Protein AF-A0A835Z6C1-F1 (afdb_monomer)

pLDDT: mean 84.89, std 10.13, range [47.47, 93.75]

Organism: NCBI:txid303371

Nearest PDB structures (foldseek):
  1u3e-assembly1_M  TM=8.885E-01  e=2.979E-04  Okubovirus SPO1
  1evw-assembly2_D  TM=7.208E-01  e=2.753E-02  Physarum polycephalum
  1a73-assembly1_A  TM=7.223E-01  e=4.080E-02  Physarum polycephalum
  1cyq-assembly1_A  TM=6.366E-01  e=1.244E-01  Physarum polycephalum
  2o6m-assembly1_B  TM=6.392E-01  e=1.419E-01  Physarum polycephalum

Sequence (74 aa):
MLTLQDASGYWRASMYRDNVKFATMVHQLAAEEFLQLDTDDKKTVDHIDTNRKNNDVSNLRMATKREQVIYQEK

Foldseek 3Di:
DDFDQDPVRFTWDWDADPNDIDIDTLLQVLCCPPVVDDDDPFKDKAFLVNRNHPSDNVRIDIDGPVVNVVSVVD

Secondary structure (DSSP, 8-state):
---EEPTTS-EEEEEEETTEEEEEEHHHHHHHHHH-PPP-SSEEEEETTS-TT---GGGEEEEEHHHHHHHHT-

Solvent-accessible surface area (backbone atoms only — not comparable to full-atom values): 4543 Å² total; per-residue (Å²): 141,65,74,45,69,46,99,88,48,39,46,26,42,72,46,74,55,95,90,42,77,46,78,44,50,48,52,54,54,42,36,39,74,76,65,69,48,82,73,54,102,63,35,40,81,39,46,74,83,68,44,60,73,55,61,51,67,89,34,52,43,83,32,31,73,69,52,50,53,59,63,72,76,107

Radius of gyration: 13.03 Å; Cα contacts (8 Å, |Δi|>4): 103; chains: 1; bounding box: 28×26×38 Å

Mean predicted aligned error: 5.67 Å

Structure (mmCIF, N/CA/C/O backbone):
data_AF-A0A835Z6C1-F1
#
_entry.id   AF-A0A835Z6C1-F1
#
loop_
_atom_site.group_PDB
_atom_site.id
_atom_site.type_symbol
_atom_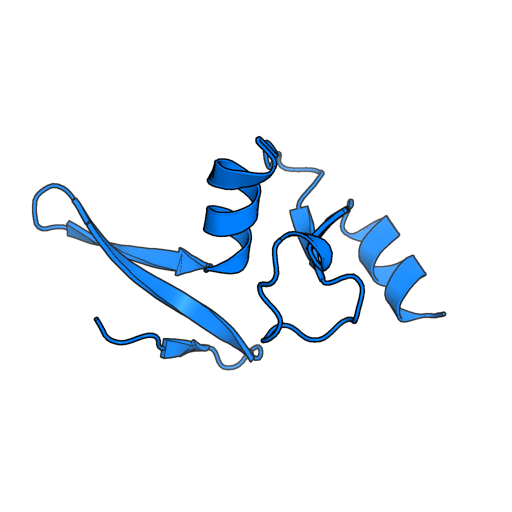site.label_atom_id
_atom_site.label_alt_id
_atom_site.label_comp_id
_atom_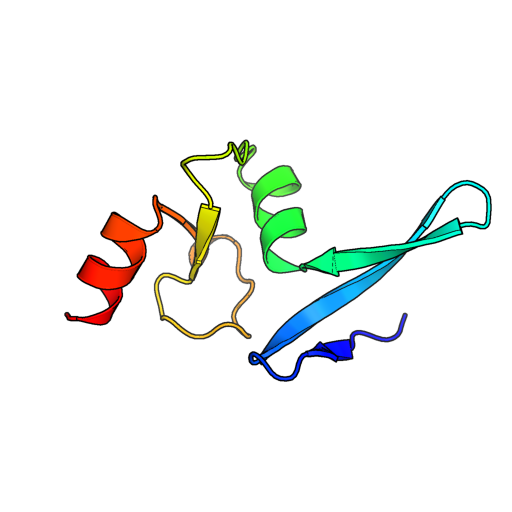site.label_asym_id
_atom_site.label_entity_id
_atom_site.label_seq_id
_atom_site.pdbx_PDB_ins_code
_atom_site.Cartn_x
_atom_site.Cartn_y
_atom_site.Cartn_z
_atom_site.occupancy
_atom_site.B_iso_or_equiv
_atom_site.auth_seq_id
_atom_site.auth_comp_id
_atom_site.auth_asym_id
_atom_site.auth_atom_id
_atom_site.pdbx_PDB_model_num
ATOM 1 N N . MET A 1 1 ? 7.150 -14.663 -12.446 1.00 47.47 1 MET A N 1
ATOM 2 C CA . MET A 1 1 ? 6.184 -14.438 -11.352 1.00 47.47 1 MET A CA 1
ATOM 3 C C . MET A 1 1 ? 6.750 -15.078 -10.092 1.00 47.47 1 MET A C 1
ATOM 5 O O . MET A 1 1 ? 6.815 -16.293 -10.019 1.00 47.47 1 MET A O 1
ATOM 9 N N . LEU A 1 2 ? 7.263 -14.271 -9.165 1.00 48.12 2 LEU A N 1
ATOM 10 C CA . LEU A 1 2 ? 7.649 -14.686 -7.813 1.00 48.12 2 LEU A CA 1
ATOM 11 C C . LEU A 1 2 ? 7.086 -13.598 -6.898 1.00 48.12 2 LEU A C 1
ATOM 13 O O . LEU A 1 2 ? 7.605 -12.482 -6.876 1.00 48.12 2 LEU A O 1
ATOM 17 N N . THR A 1 3 ? 5.959 -13.886 -6.251 1.00 57.12 3 THR A N 1
ATOM 18 C CA . THR A 1 3 ? 5.396 -13.036 -5.202 1.00 57.12 3 THR A CA 1
ATOM 19 C C . THR A 1 3 ? 6.237 -13.238 -3.955 1.00 57.12 3 THR A C 1
ATOM 21 O O . THR A 1 3 ? 6.263 -14.330 -3.390 1.00 57.12 3 THR A O 1
ATOM 24 N N . LEU A 1 4 ? 6.970 -12.204 -3.554 1.00 64.38 4 LEU A N 1
ATOM 25 C CA . LEU A 1 4 ? 7.759 -12.235 -2.330 1.00 64.38 4 LEU A CA 1
ATOM 26 C C . LEU A 1 4 ? 6.908 -11.634 -1.216 1.00 64.38 4 LEU A C 1
ATOM 28 O O . LEU A 1 4 ? 6.349 -10.547 -1.379 1.00 64.38 4 LEU A O 1
ATOM 32 N N . GLN A 1 5 ? 6.791 -12.356 -0.107 1.00 69.50 5 GLN A N 1
ATOM 33 C CA . GLN A 1 5 ? 6.288 -11.780 1.129 1.00 69.50 5 GLN A CA 1
ATOM 34 C C . GLN A 1 5 ? 7.427 -10.979 1.767 1.00 69.50 5 GLN A C 1
ATOM 36 O O . GLN A 1 5 ? 8.540 -11.495 1.892 1.00 69.50 5 GLN A O 1
ATOM 41 N N . ASP A 1 6 ? 7.181 -9.724 2.137 1.00 76.12 6 ASP A N 1
ATOM 42 C CA . ASP A 1 6 ? 8.167 -8.959 2.903 1.00 76.12 6 ASP A CA 1
ATOM 43 C C . ASP A 1 6 ? 8.123 -9.300 4.402 1.00 76.12 6 ASP A C 1
ATOM 45 O O . ASP A 1 6 ? 7.195 -9.948 4.887 1.00 76.12 6 ASP A O 1
ATOM 49 N N . ALA A 1 7 ? 9.137 -8.865 5.157 1.00 79.06 7 ALA A N 1
ATOM 50 C CA . ALA A 1 7 ? 9.208 -9.103 6.601 1.00 79.06 7 ALA A CA 1
ATOM 51 C C . ALA A 1 7 ? 8.021 -8.487 7.376 1.00 79.06 7 ALA A C 1
ATOM 53 O O . ALA A 1 7 ? 7.713 -8.923 8.481 1.00 79.06 7 ALA A O 1
ATOM 54 N N . SER A 1 8 ? 7.332 -7.501 6.789 1.00 78.69 8 SER A N 1
ATOM 55 C CA . SER A 1 8 ? 6.100 -6.907 7.321 1.00 78.69 8 SER A CA 1
ATOM 56 C C . SER A 1 8 ? 4.827 -7.677 6.950 1.00 78.69 8 SER A C 1
ATOM 58 O O . SER A 1 8 ? 3.742 -7.309 7.399 1.00 78.69 8 SER A O 1
ATOM 60 N N . GLY A 1 9 ? 4.930 -8.755 6.176 1.00 83.56 9 GLY A N 1
ATOM 61 C CA . GLY A 1 9 ? 3.824 -9.642 5.840 1.00 83.56 9 GLY A CA 1
ATOM 62 C C . GLY A 1 9 ? 3.044 -9.266 4.580 1.00 83.56 9 GLY A C 1
ATOM 63 O O . GLY A 1 9 ? 2.102 -9.989 4.253 1.00 83.56 9 GLY A O 1
ATOM 64 N N . TYR A 1 10 ? 3.431 -8.209 3.861 1.00 86.38 10 TYR A N 1
ATOM 65 C CA . TYR A 1 10 ? 2.760 -7.784 2.633 1.00 86.38 10 TYR A CA 1
ATOM 66 C C . TYR A 1 10 ? 3.244 -8.568 1.415 1.00 86.38 10 TYR A C 1
ATOM 68 O O . TYR A 1 10 ? 4.437 -8.842 1.250 1.00 86.38 10 TYR A O 1
ATOM 76 N N . TRP A 1 11 ? 2.309 -8.872 0.515 1.00 88.50 11 TRP A N 1
ATOM 77 C CA . TRP A 1 11 ? 2.627 -9.435 -0.793 1.00 88.50 11 TRP A CA 1
ATOM 78 C C . TRP A 1 11 ? 3.153 -8.365 -1.744 1.00 88.50 11 TRP A C 1
ATOM 80 O O . TRP A 1 11 ? 2.521 -7.322 -1.937 1.00 88.50 11 TRP A O 1
ATOM 90 N N . ARG A 1 12 ? 4.287 -8.659 -2.387 1.00 88.81 12 ARG A N 1
ATOM 91 C CA . ARG A 1 12 ? 4.889 -7.803 -3.411 1.00 88.81 12 ARG A CA 1
ATOM 92 C C . ARG A 1 12 ? 4.940 -8.493 -4.766 1.00 88.81 12 ARG A C 1
ATOM 94 O O . ARG A 1 12 ? 5.325 -9.660 -4.867 1.00 88.81 12 ARG A O 1
ATOM 101 N N . ALA A 1 13 ? 4.617 -7.740 -5.810 1.00 88.25 13 ALA A N 1
ATOM 102 C CA . ALA A 1 13 ? 4.834 -8.125 -7.195 1.00 88.25 13 ALA A CA 1
ATOM 103 C C . ALA A 1 13 ? 6.138 -7.498 -7.704 1.00 88.25 13 ALA A C 1
ATOM 105 O O . ALA A 1 13 ? 6.384 -6.307 -7.519 1.00 88.25 13 ALA A O 1
ATOM 106 N N . SER A 1 14 ? 6.984 -8.307 -8.346 1.00 90.00 14 SER A N 1
ATOM 107 C CA . SER A 1 14 ? 8.121 -7.797 -9.118 1.00 90.00 14 SER A CA 1
ATOM 108 C C . SER A 1 14 ? 7.655 -7.473 -10.531 1.00 90.00 14 SER A C 1
ATOM 110 O O . SER A 1 14 ? 7.194 -8.372 -11.235 1.00 90.00 14 SER A O 1
ATOM 112 N N . MET A 1 15 ? 7.812 -6.221 -10.942 1.00 86.88 15 MET A N 1
ATOM 113 C CA . MET A 1 15 ? 7.492 -5.741 -12.283 1.00 86.88 15 MET A CA 1
ATOM 114 C C . MET A 1 15 ? 8.751 -5.209 -12.964 1.00 86.88 15 MET A C 1
ATOM 116 O O . MET A 1 15 ? 9.749 -4.895 -12.311 1.00 86.88 15 MET A O 1
ATOM 120 N N . TYR A 1 16 ? 8.711 -5.161 -14.291 1.00 90.25 16 TYR A N 1
ATOM 121 C CA . TYR A 1 16 ? 9.805 -4.678 -15.121 1.00 90.25 16 TYR A CA 1
ATOM 122 C C . TYR A 1 16 ? 9.266 -3.624 -16.078 1.00 90.25 16 TYR A C 1
ATOM 124 O O . TYR A 1 16 ? 8.245 -3.844 -16.726 1.00 90.25 16 TYR A O 1
ATOM 132 N N . ARG A 1 17 ? 9.962 -2.495 -16.176 1.00 90.50 17 ARG A N 1
ATOM 133 C CA . ARG A 1 17 ? 9.698 -1.442 -17.158 1.00 90.50 17 ARG A CA 1
ATOM 134 C C . ARG A 1 17 ? 11.036 -0.990 -17.709 1.00 90.50 17 ARG A C 1
ATOM 136 O O . ARG A 1 17 ? 11.933 -0.695 -16.929 1.00 90.50 17 ARG A O 1
ATOM 143 N N . ASP A 1 18 ? 11.186 -1.008 -19.028 1.00 93.75 18 ASP A N 1
ATOM 144 C CA . ASP A 1 18 ? 12.424 -0.602 -19.706 1.00 93.75 18 ASP A CA 1
ATOM 145 C C . ASP A 1 18 ? 13.675 -1.322 -19.158 1.00 93.75 18 ASP A C 1
ATOM 147 O O . ASP A 1 18 ? 14.710 -0.717 -18.901 1.00 93.75 18 ASP A O 1
ATOM 151 N N . ASN A 1 19 ? 13.560 -2.638 -18.928 1.00 91.81 19 ASN A N 1
ATOM 152 C CA . ASN A 1 19 ? 14.570 -3.497 -18.284 1.00 91.81 19 ASN A CA 1
ATOM 153 C C . ASN A 1 19 ? 14.939 -3.134 -16.832 1.00 91.81 19 ASN A C 1
ATOM 155 O O . AS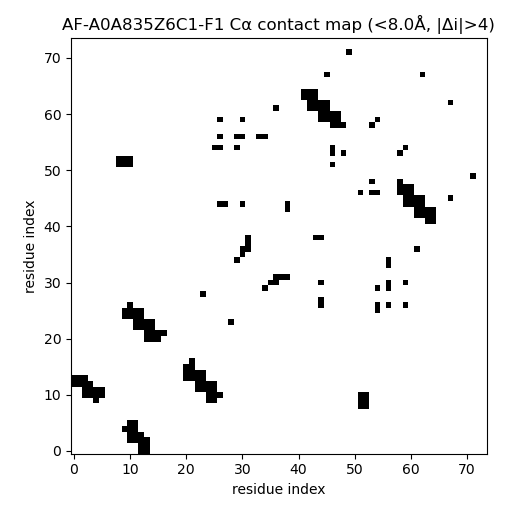N A 1 19 ? 15.792 -3.791 -16.233 1.00 91.81 19 ASN A O 1
ATOM 159 N N . VAL A 1 20 ? 14.267 -2.161 -16.220 1.00 93.31 20 VAL A N 1
ATOM 160 C CA . VAL A 1 20 ? 14.417 -1.822 -14.805 1.00 93.31 20 VAL A CA 1
ATOM 161 C C . VAL A 1 20 ? 13.405 -2.614 -13.986 1.00 93.31 20 VAL A C 1
ATOM 163 O O . VAL A 1 20 ? 12.198 -2.552 -14.225 1.00 93.31 20 VAL A O 1
ATOM 166 N N . LYS A 1 21 ? 13.899 -3.369 -13.000 1.00 89.88 21 LYS A N 1
ATOM 167 C CA . LYS A 1 21 ? 13.064 -4.095 -12.039 1.00 89.88 21 LYS A CA 1
ATOM 168 C C . LYS A 1 21 ? 12.610 -3.158 -10.926 1.00 89.88 21 LYS A C 1
ATOM 170 O O . LYS A 1 21 ? 13.436 -2.497 -10.304 1.00 89.88 21 LYS A O 1
ATOM 175 N N . PHE A 1 22 ? 11.329 -3.202 -10.591 1.00 88.44 22 PHE A N 1
ATOM 176 C CA . PHE A 1 22 ? 10.779 -2.549 -9.409 1.00 88.44 22 PHE A CA 1
ATOM 177 C C . PHE A 1 22 ? 9.798 -3.479 -8.693 1.00 88.44 22 PHE A C 1
ATOM 179 O O . PHE A 1 22 ? 9.244 -4.411 -9.279 1.00 88.44 22 PHE A O 1
ATOM 186 N N . ALA A 1 23 ? 9.637 -3.274 -7.389 1.00 87.75 23 ALA A N 1
ATOM 187 C CA . ALA A 1 23 ? 8.711 -4.039 -6.566 1.00 87.75 23 ALA A CA 1
ATOM 188 C C . ALA A 1 23 ? 7.564 -3.130 -6.138 1.00 87.75 23 ALA A C 1
ATOM 190 O O . ALA A 1 23 ? 7.809 -2.045 -5.620 1.00 87.75 23 ALA A O 1
ATOM 191 N N . THR A 1 24 ? 6.336 -3.596 -6.320 1.00 88.25 24 THR A N 1
ATOM 192 C CA . THR A 1 24 ? 5.125 -2.895 -5.885 1.00 88.25 24 THR A CA 1
ATOM 193 C C . THR A 1 24 ? 4.298 -3.783 -4.962 1.00 88.25 24 THR A C 1
ATOM 195 O O . THR A 1 24 ? 4.438 -5.012 -4.983 1.00 88.25 24 THR A O 1
ATOM 198 N N . MET A 1 25 ? 3.470 -3.179 -4.114 1.00 90.06 25 MET A N 1
ATOM 199 C CA . MET A 1 25 ? 2.610 -3.907 -3.186 1.00 90.06 25 MET A CA 1
ATOM 200 C C . MET A 1 25 ? 1.323 -4.336 -3.896 1.00 90.06 25 MET A C 1
ATOM 202 O O . MET A 1 25 ? 0.674 -3.542 -4.568 1.00 90.06 25 MET A O 1
ATOM 206 N N . VAL A 1 26 ? 0.929 -5.600 -3.728 1.00 91.44 26 VAL A N 1
ATOM 207 C CA . VAL A 1 26 ? -0.214 -6.169 -4.465 1.00 91.44 26 VAL A CA 1
ATOM 208 C C . VAL A 1 26 ? -1.537 -5.491 -4.097 1.00 91.44 26 VAL A C 1
ATOM 210 O O . VAL A 1 26 ? -2.354 -5.244 -4.975 1.00 91.44 26 VAL A O 1
ATOM 213 N N . HIS A 1 27 ? -1.744 -5.152 -2.823 1.00 90.00 27 HIS A N 1
ATOM 214 C CA . HIS A 1 27 ? -2.961 -4.460 -2.388 1.00 90.00 27 HIS A CA 1
ATOM 215 C C . HIS A 1 27 ? -3.063 -3.026 -2.931 1.00 90.00 27 HIS A C 1
ATOM 217 O O . HIS A 1 27 ? -4.167 -2.576 -3.204 1.00 90.00 27 HIS A O 1
ATOM 223 N N . GLN A 1 28 ? -1.937 -2.324 -3.120 1.00 89.56 28 GLN A N 1
ATOM 224 C CA . GLN A 1 28 ? -1.934 -0.987 -3.727 1.00 89.56 28 GLN A CA 1
ATOM 225 C C . GLN A 1 28 ? -2.356 -1.069 -5.190 1.00 89.56 28 GLN A C 1
ATOM 227 O O . GLN A 1 28 ? -3.316 -0.413 -5.569 1.00 89.56 28 GLN A O 1
ATOM 232 N N . LEU A 1 29 ? -1.755 -1.986 -5.959 1.00 89.88 29 LEU A N 1
ATOM 233 C CA . LEU A 1 29 ? -2.179 -2.244 -7.339 1.00 89.88 29 LEU A CA 1
ATOM 234 C C . LEU A 1 29 ? -3.666 -2.603 -7.437 1.00 89.88 29 LEU A C 1
ATOM 236 O O . LEU A 1 29 ? -4.372 -2.097 -8.300 1.00 89.88 29 LEU A O 1
ATOM 240 N N . ALA A 1 30 ? -4.154 -3.485 -6.559 1.00 90.44 30 ALA A N 1
ATOM 241 C CA . ALA A 1 30 ? -5.556 -3.888 -6.577 1.00 90.44 30 ALA A CA 1
ATOM 242 C C . ALA 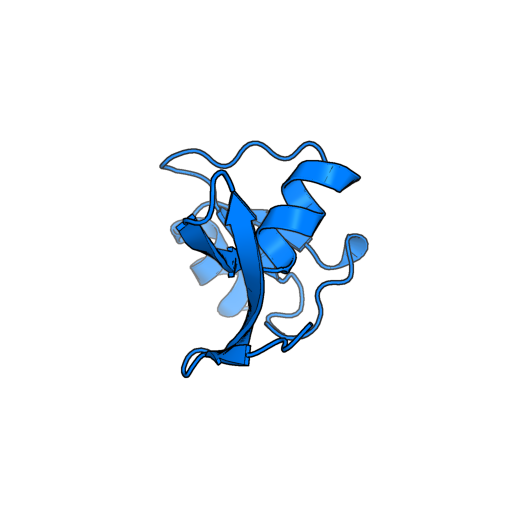A 1 30 ? -6.496 -2.707 -6.267 1.00 90.44 30 ALA A C 1
ATOM 244 O O . ALA A 1 30 ? -7.534 -2.558 -6.904 1.00 90.44 30 ALA A O 1
ATOM 245 N N . ALA A 1 31 ? -6.132 -1.853 -5.313 1.00 89.50 31 ALA A N 1
ATOM 246 C CA . ALA A 1 31 ? -6.905 -0.663 -4.981 1.00 89.50 31 ALA A CA 1
ATOM 247 C C . ALA A 1 31 ? -6.883 0.387 -6.106 1.00 89.50 31 ALA A C 1
ATOM 249 O O . ALA A 1 31 ? -7.932 0.933 -6.444 1.00 89.50 31 ALA A O 1
ATOM 250 N N . GLU A 1 32 ? -5.723 0.645 -6.704 1.00 88.94 32 GLU A N 1
ATOM 251 C CA . GLU A 1 32 ? -5.573 1.590 -7.816 1.00 88.94 32 GLU A CA 1
ATOM 252 C C . GLU A 1 32 ? -6.406 1.147 -9.030 1.00 88.94 32 GLU A C 1
ATOM 254 O O . GLU A 1 32 ? -7.219 1.917 -9.536 1.00 88.94 32 GLU A O 1
ATOM 259 N N . GLU A 1 33 ? -6.281 -0.116 -9.446 1.00 89.62 33 GLU A N 1
ATOM 260 C CA . GLU A 1 33 ? -6.921 -0.617 -10.669 1.00 89.62 33 GLU A CA 1
ATOM 261 C C . GLU A 1 33 ? -8.422 -0.903 -10.497 1.00 89.62 33 GLU A C 1
ATOM 263 O O . GLU A 1 33 ? -9.224 -0.583 -11.376 1.00 89.62 33 GLU A O 1
ATOM 268 N N . PHE A 1 34 ? -8.835 -1.507 -9.375 1.00 89.88 34 PHE A N 1
ATOM 269 C CA . PHE A 1 34 ? -10.222 -1.962 -9.198 1.00 89.88 34 PHE A CA 1
ATOM 270 C C . PHE A 1 34 ? -11.101 -0.990 -8.412 1.00 89.88 34 PHE A C 1
ATOM 272 O O . PHE A 1 34 ? -12.314 -0.973 -8.623 1.00 89.88 34 PHE A O 1
ATOM 279 N N . LEU A 1 35 ? -10.523 -0.189 -7.513 1.00 86.44 35 LEU A N 1
ATOM 280 C CA . LEU A 1 35 ? -11.270 0.792 -6.716 1.00 86.44 35 LEU A CA 1
ATOM 281 C C . LEU A 1 35 ? -11.042 2.231 -7.182 1.00 86.44 35 LEU A C 1
ATOM 283 O O . LEU A 1 35 ? -11.682 3.132 -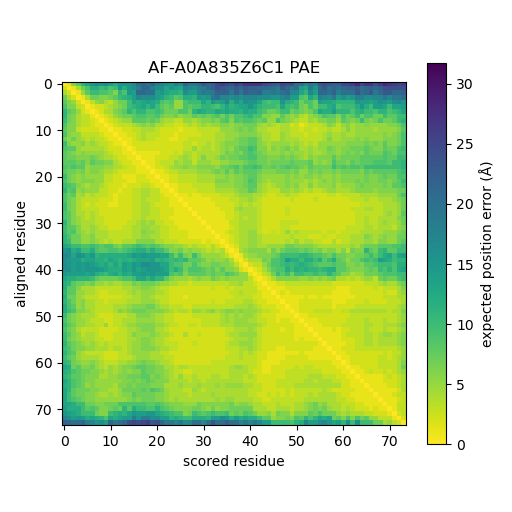6.640 1.00 86.44 35 LEU A O 1
ATOM 287 N N . GLN A 1 36 ? -10.162 2.451 -8.169 1.00 85.69 36 GLN A N 1
ATOM 288 C CA . GLN A 1 36 ? -9.780 3.786 -8.650 1.00 85.69 36 GLN A CA 1
ATOM 289 C C . GLN A 1 36 ? -9.344 4.691 -7.492 1.00 85.69 36 GLN A C 1
ATOM 291 O O . GLN A 1 36 ? -9.638 5.887 -7.443 1.00 85.69 36 GLN A O 1
ATOM 296 N N . LEU A 1 37 ? -8.694 4.076 -6.505 1.00 79.94 37 LEU A N 1
ATOM 297 C CA . LEU A 1 37 ? -8.246 4.747 -5.306 1.00 79.94 37 LEU A CA 1
ATOM 298 C C . LEU A 1 37 ? -6.912 5.427 -5.583 1.00 79.94 37 LEU A C 1
ATOM 300 O O . LEU A 1 37 ? -5.913 4.758 -5.820 1.00 79.94 37 LEU A O 1
ATOM 304 N N . ASP A 1 38 ? -6.907 6.753 -5.500 1.00 74.62 38 ASP A N 1
ATOM 305 C CA . ASP A 1 38 ? -5.682 7.539 -5.575 1.00 74.62 38 ASP A CA 1
ATOM 306 C C . ASP A 1 38 ? -5.035 7.619 -4.187 1.00 74.62 38 ASP A C 1
ATOM 308 O O . ASP A 1 38 ? -5.665 8.047 -3.210 1.00 74.62 38 ASP A O 1
ATOM 312 N N . THR A 1 39 ? -3.793 7.154 -4.082 1.00 71.38 39 THR A N 1
ATOM 313 C CA . THR A 1 39 ? -3.002 7.277 -2.857 1.00 71.38 39 THR A CA 1
ATOM 314 C C . THR A 1 39 ? -2.246 8.598 -2.880 1.00 71.38 39 THR A C 1
ATOM 316 O O . THR A 1 39 ? -1.411 8.817 -3.753 1.00 71.38 39 THR A O 1
ATOM 319 N N . ASP A 1 40 ? -2.491 9.449 -1.886 1.00 75.56 40 ASP A N 1
ATOM 320 C CA . ASP A 1 40 ? -1.728 10.678 -1.663 1.00 75.56 40 ASP A CA 1
ATOM 321 C C . ASP A 1 40 ? -0.868 10.563 -0.389 1.00 75.56 40 ASP A C 1
ATOM 323 O O . ASP A 1 40 ? -0.910 9.566 0.336 1.00 75.56 40 ASP A O 1
ATOM 327 N N . ASP A 1 41 ? -0.095 11.603 -0.066 1.00 71.00 41 ASP A N 1
ATOM 328 C CA . ASP A 1 41 ? 0.756 11.626 1.137 1.00 71.00 41 ASP A CA 1
ATOM 329 C C . ASP A 1 41 ? -0.019 11.434 2.458 1.00 71.00 41 ASP A C 1
ATOM 331 O O . ASP A 1 41 ? 0.573 11.169 3.511 1.00 71.00 41 ASP A O 1
ATOM 335 N N . LYS A 1 42 ? -1.346 11.602 2.438 1.00 73.69 42 LYS A N 1
ATOM 336 C CA . LYS A 1 42 ? -2.209 11.553 3.620 1.00 73.69 42 LYS A CA 1
ATOM 337 C C . LYS A 1 42 ? -2.967 10.237 3.719 1.00 73.69 42 LYS A C 1
ATOM 339 O O . LYS A 1 42 ? -3.217 9.795 4.842 1.00 73.69 42 LYS A O 1
ATOM 344 N N . LYS A 1 43 ? -3.342 9.633 2.594 1.00 83.69 43 LYS A N 1
ATOM 345 C CA . LYS A 1 43 ? -4.247 8.492 2.502 1.00 83.69 43 LYS A CA 1
ATOM 346 C C . LYS A 1 43 ? -3.557 7.287 1.874 1.00 83.69 43 LYS A C 1
ATOM 348 O O . LYS A 1 43 ? -3.047 7.334 0.760 1.00 83.69 43 LYS A O 1
ATOM 353 N N . THR A 1 44 ? -3.592 6.181 2.605 1.00 90.06 44 THR A N 1
ATOM 354 C CA . THR A 1 44 ? -2.982 4.910 2.223 1.00 90.06 44 THR A CA 1
ATOM 355 C C . THR A 1 44 ? -4.025 3.800 2.183 1.00 90.06 44 THR A C 1
ATOM 357 O O . THR A 1 44 ? -5.006 3.821 2.929 1.00 90.06 44 THR A O 1
ATOM 360 N N . VAL A 1 45 ? -3.792 2.801 1.335 1.00 91.38 45 VAL A N 1
ATOM 361 C CA . VAL A 1 45 ? -4.619 1.591 1.287 1.00 91.38 45 VAL A CA 1
ATOM 362 C C . VAL A 1 45 ? -4.418 0.789 2.577 1.00 91.38 45 VAL A C 1
ATOM 364 O O . VAL A 1 45 ? -3.287 0.531 2.983 1.00 91.38 45 VAL A O 1
ATOM 367 N N . ASP A 1 46 ? -5.519 0.426 3.226 1.00 91.81 46 ASP A N 1
ATOM 368 C CA . ASP A 1 46 ? -5.580 -0.319 4.484 1.00 91.81 46 ASP A CA 1
ATOM 369 C C . ASP A 1 46 ? -6.398 -1.602 4.325 1.00 91.81 46 ASP A C 1
ATOM 371 O O . ASP A 1 46 ? -7.376 -1.630 3.574 1.00 91.81 46 ASP A O 1
ATOM 375 N N . HIS A 1 47 ? -6.032 -2.638 5.080 1.00 92.44 47 HIS A N 1
ATOM 376 C CA . HIS A 1 47 ? -6.772 -3.898 5.155 1.00 92.44 47 HIS A CA 1
ATOM 377 C C . HIS A 1 47 ? -7.815 -3.816 6.270 1.00 92.44 47 HIS A C 1
ATOM 379 O O . HIS A 1 47 ? -7.462 -3.664 7.440 1.00 92.44 47 HIS A O 1
ATOM 385 N N . ILE A 1 48 ? -9.096 -3.941 5.918 1.00 92.44 48 ILE A N 1
ATOM 386 C CA . ILE A 1 48 ? -10.221 -3.8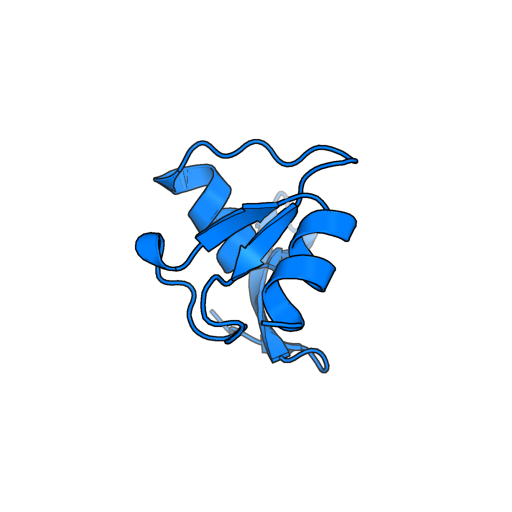34 6.861 1.00 92.44 48 ILE A CA 1
ATOM 387 C C . ILE A 1 48 ? -10.116 -4.902 7.954 1.00 92.44 48 ILE A C 1
ATOM 389 O O . ILE A 1 48 ? -10.292 -4.593 9.130 1.00 92.44 48 ILE A O 1
ATOM 393 N N . ASP A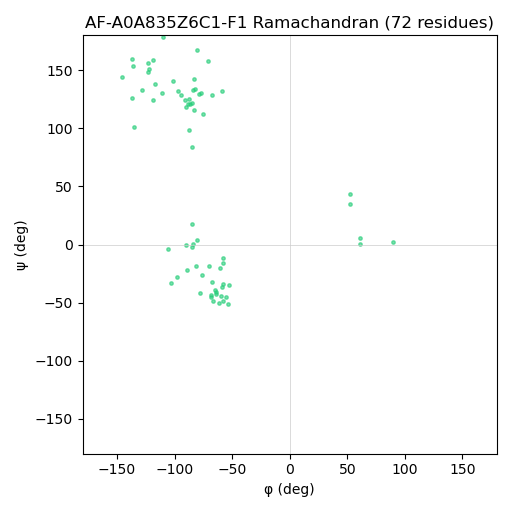 1 49 ? -9.792 -6.137 7.571 1.00 91.94 49 ASP A N 1
ATOM 394 C CA . ASP A 1 49 ? -9.612 -7.272 8.481 1.00 91.94 49 ASP A CA 1
ATOM 395 C C . ASP A 1 49 ? -8.239 -7.314 9.176 1.00 91.94 49 ASP A C 1
ATOM 397 O O . ASP A 1 49 ? -7.943 -8.276 9.883 1.00 91.94 49 ASP A O 1
ATOM 401 N N . THR A 1 50 ? -7.380 -6.307 8.967 1.00 88.19 50 THR A N 1
ATOM 402 C CA . THR A 1 50 ? -5.979 -6.233 9.434 1.00 88.19 50 THR A CA 1
ATOM 403 C C . THR A 1 50 ? -5.048 -7.335 8.902 1.00 88.19 50 THR A C 1
ATOM 405 O O . THR A 1 50 ? -3.843 -7.343 9.183 1.00 88.19 50 THR A O 1
ATOM 408 N N . ASN A 1 51 ? -5.556 -8.243 8.068 1.00 88.81 51 ASN A N 1
ATOM 409 C CA . ASN A 1 51 ? -4.793 -9.318 7.466 1.00 88.81 51 ASN A CA 1
ATOM 410 C C . ASN A 1 51 ? -4.156 -8.843 6.159 1.00 88.81 51 ASN A C 1
ATOM 412 O O . ASN A 1 51 ? -4.737 -8.906 5.078 1.00 88.81 51 ASN A O 1
ATOM 416 N N . ARG A 1 52 ? -2.876 -8.484 6.248 1.00 88.56 52 ARG A N 1
ATOM 417 C CA . ARG A 1 52 ? -2.041 -8.006 5.129 1.00 88.56 52 ARG A CA 1
ATOM 418 C C . ARG A 1 52 ? -1.913 -8.985 3.952 1.00 88.56 52 ARG A C 1
ATOM 420 O O . ARG A 1 52 ? -1.376 -8.618 2.905 1.00 88.56 52 ARG A O 1
ATOM 427 N N . LYS A 1 53 ? -2.353 -10.240 4.119 1.00 87.56 53 LYS A N 1
ATOM 428 C CA . LYS A 1 53 ? -2.386 -11.258 3.059 1.00 87.56 53 LYS A CA 1
ATOM 429 C C . LYS A 1 53 ? -3.694 -11.257 2.270 1.00 87.56 53 LYS A C 1
ATOM 431 O O . LYS A 1 53 ? -3.703 -11.780 1.156 1.00 87.56 53 LYS A O 1
ATOM 436 N N . ASN A 1 54 ? -4.774 -10.724 2.836 1.00 91.06 54 ASN A N 1
ATOM 437 C CA . ASN A 1 54 ? -6.089 -10.710 2.217 1.00 91.06 54 ASN A CA 1
ATOM 438 C C . ASN A 1 54 ? -6.216 -9.502 1.279 1.00 91.06 54 ASN A C 1
ATOM 440 O O . ASN A 1 54 ? -6.713 -8.447 1.656 1.00 91.06 54 ASN A O 1
ATOM 444 N N . ASN A 1 55 ? -5.734 -9.663 0.048 1.00 90.19 55 ASN A N 1
ATOM 445 C CA . ASN A 1 55 ? -5.784 -8.618 -0.979 1.00 90.19 55 ASN A CA 1
ATOM 446 C C . ASN A 1 55 ? -7.117 -8.591 -1.746 1.00 90.19 55 ASN A C 1
ATOM 448 O O . ASN A 1 55 ? -7.150 -8.060 -2.856 1.00 90.19 55 ASN A O 1
ATOM 452 N N . ASP A 1 56 ? -8.182 -9.202 -1.216 1.00 92.94 56 ASP A N 1
ATOM 453 C CA . ASP A 1 56 ? -9.504 -9.074 -1.821 1.00 92.94 56 ASP A CA 1
ATOM 454 C C . ASP A 1 56 ? -9.897 -7.597 -1.856 1.00 92.94 56 ASP A C 1
ATOM 456 O O . ASP A 1 56 ? -9.761 -6.888 -0.862 1.00 92.94 56 ASP A O 1
ATOM 460 N N . VAL A 1 57 ? -10.376 -7.131 -3.005 1.00 91.50 57 VAL A N 1
ATOM 461 C CA . VAL A 1 57 ? -10.712 -5.724 -3.228 1.00 91.50 57 VAL A CA 1
ATOM 462 C C . VAL A 1 57 ? -11.760 -5.237 -2.219 1.00 91.50 57 VAL A C 1
ATOM 464 O O . VAL A 1 57 ? -11.685 -4.103 -1.755 1.00 91.50 57 VAL A O 1
ATOM 467 N N . SER A 1 58 ? -12.691 -6.104 -1.810 1.00 93.31 58 SER A N 1
ATOM 468 C CA . SER A 1 58 ? -13.697 -5.784 -0.790 1.00 93.31 58 SER A CA 1
ATOM 469 C C . SER A 1 58 ? -13.117 -5.648 0.624 1.00 93.31 58 SER A C 1
ATOM 471 O O . SER A 1 58 ? -13.743 -5.030 1.482 1.00 93.31 58 SER A O 1
ATOM 473 N N . ASN A 1 59 ? -11.917 -6.185 0.864 1.00 92.75 59 ASN A N 1
ATOM 474 C CA . ASN A 1 59 ? -11.181 -6.078 2.122 1.00 92.75 59 ASN A CA 1
ATOM 475 C C . ASN A 1 59 ? -10.245 -4.853 2.177 1.00 92.75 59 ASN A C 1
ATOM 477 O O . ASN A 1 59 ? -9.568 -4.637 3.183 1.00 92.75 59 ASN A O 1
ATOM 481 N N . LEU A 1 60 ? -10.185 -4.043 1.118 1.00 92.38 60 LEU A N 1
ATOM 482 C CA . LEU A 1 60 ? -9.344 -2.850 1.062 1.00 92.38 60 LEU A CA 1
ATOM 483 C C . LEU A 1 60 ? -10.177 -1.587 1.295 1.00 92.38 60 LEU A C 1
ATOM 485 O O . LEU A 1 60 ? -11.288 -1.447 0.787 1.00 92.38 60 LEU A O 1
ATOM 489 N N . ARG A 1 61 ? -9.621 -0.626 2.036 1.00 90.19 61 ARG A N 1
ATOM 490 C CA . ARG A 1 61 ? -10.198 0.716 2.200 1.00 90.19 61 ARG A CA 1
ATOM 491 C C . ARG A 1 61 ? -9.129 1.791 2.109 1.00 90.19 61 ARG A C 1
ATOM 493 O O . ARG A 1 61 ? -7.956 1.536 2.362 1.00 90.19 61 ARG A O 1
ATOM 500 N N . MET A 1 62 ? -9.550 3.019 1.831 1.00 91.56 62 MET A N 1
ATOM 501 C CA . MET A 1 62 ? -8.675 4.177 1.956 1.00 91.56 62 MET A CA 1
ATOM 502 C C . MET A 1 62 ? -8.728 4.723 3.381 1.00 91.56 62 MET A C 1
ATOM 504 O O . MET A 1 62 ? -9.809 5.039 3.877 1.00 91.56 62 MET A O 1
ATOM 508 N N . ALA A 1 63 ? -7.572 4.855 4.025 1.00 89.75 63 ALA A N 1
ATOM 509 C CA . ALA A 1 63 ? -7.473 5.406 5.369 1.00 89.75 63 ALA A CA 1
ATOM 510 C C . ALA A 1 63 ? -6.177 6.202 5.543 1.00 89.75 63 ALA A C 1
ATOM 512 O O . ALA A 1 63 ? -5.118 5.855 5.022 1.00 89.75 63 ALA A O 1
ATOM 513 N N . THR A 1 64 ? -6.243 7.278 6.314 1.00 90.12 64 THR A N 1
ATOM 514 C CA . THR A 1 64 ? -5.048 7.957 6.816 1.00 90.12 64 THR A CA 1
ATOM 515 C C . THR A 1 64 ? -4.356 7.099 7.872 1.00 90.12 64 THR A C 1
ATOM 517 O O . THR A 1 64 ? -4.998 6.297 8.551 1.00 90.12 64 THR A O 1
ATOM 520 N N . LYS A 1 65 ? -3.055 7.312 8.108 1.00 87.50 65 LYS A N 1
ATOM 521 C CA . LYS A 1 65 ? -2.315 6.588 9.165 1.00 87.50 65 LYS A CA 1
ATOM 522 C C . LYS A 1 65 ? -2.990 6.676 10.539 1.00 87.50 65 LYS A C 1
ATOM 524 O O . 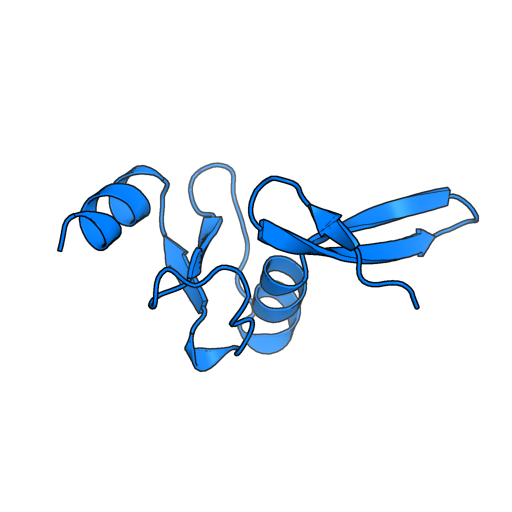LYS A 1 65 ? -2.950 5.727 11.311 1.00 87.50 65 LYS A O 1
ATOM 529 N N . ARG A 1 66 ? -3.624 7.815 10.845 1.00 89.12 66 ARG A N 1
ATOM 530 C CA . ARG A 1 66 ? -4.363 8.008 12.100 1.00 89.12 66 ARG A CA 1
ATOM 531 C C . ARG A 1 66 ? -5.620 7.140 12.152 1.00 89.12 66 ARG A C 1
ATOM 533 O O . ARG A 1 66 ? -5.882 6.527 13.178 1.00 89.12 66 ARG A O 1
ATOM 540 N N . GLU A 1 67 ? -6.385 7.098 11.066 1.00 90.00 67 GLU A N 1
ATOM 541 C CA . GLU A 1 67 ? -7.582 6.260 10.967 1.00 90.00 67 GLU A CA 1
ATOM 542 C C . GLU A 1 67 ? -7.225 4.775 11.041 1.00 90.00 67 GLU A C 1
ATOM 544 O O . GLU A 1 67 ? -7.869 4.050 11.789 1.00 90.00 67 GLU A O 1
ATOM 549 N N . GLN A 1 68 ? -6.155 4.346 10.361 1.00 89.38 68 GLN A N 1
ATOM 550 C CA . GLN A 1 68 ? -5.651 2.971 10.437 1.00 89.38 68 GLN A CA 1
ATOM 551 C C . GLN A 1 68 ? -5.408 2.540 11.887 1.00 89.38 68 GLN A C 1
ATOM 553 O O . GLN A 1 68 ? -5.942 1.520 12.308 1.00 89.38 68 GLN A O 1
ATOM 558 N N . VAL A 1 69 ? -4.671 3.339 12.671 1.00 87.44 69 VAL A N 1
ATOM 559 C CA . VAL A 1 69 ? -4.418 3.047 14.095 1.00 87.44 69 VAL A CA 1
ATOM 560 C C . VAL A 1 69 ? -5.730 2.921 14.871 1.00 87.44 69 VAL A C 1
ATOM 562 O O . VAL A 1 69 ? -5.941 1.919 15.545 1.00 87.44 69 VAL A O 1
ATOM 565 N N . ILE A 1 70 ? -6.651 3.876 14.706 1.00 88.69 70 ILE A N 1
ATOM 566 C CA . ILE A 1 70 ? -7.960 3.857 15.382 1.00 88.69 70 ILE A CA 1
ATOM 567 C C . ILE A 1 70 ? -8.763 2.598 15.030 1.00 88.69 70 ILE A C 1
ATOM 569 O O . ILE A 1 70 ? -9.490 2.070 15.869 1.00 88.69 70 ILE A O 1
ATOM 573 N N . TYR A 1 71 ? -8.675 2.123 13.790 1.00 85.50 71 TYR A N 1
ATOM 574 C CA . TYR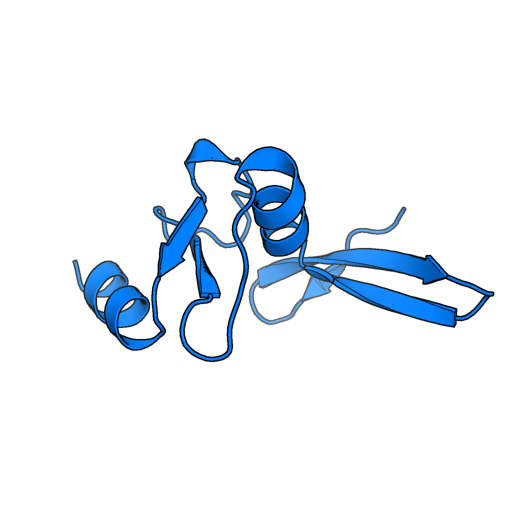 A 1 71 ? -9.400 0.935 13.362 1.00 85.50 71 TYR A CA 1
ATOM 575 C C . TYR A 1 71 ? -8.781 -0.374 13.853 1.00 85.50 71 TYR A C 1
ATOM 577 O O . TYR A 1 71 ? -9.519 -1.344 13.975 1.00 85.50 71 TYR A O 1
ATOM 585 N N . GLN A 1 72 ? -7.473 -0.410 14.126 1.00 78.81 72 GLN A N 1
ATOM 586 C CA . GLN A 1 72 ? -6.810 -1.596 14.684 1.00 78.81 72 GLN A CA 1
ATOM 587 C C . GLN A 1 72 ? -6.975 -1.721 16.203 1.00 78.81 72 GLN A C 1
ATOM 589 O O . GLN A 1 72 ? -6.775 -2.798 16.752 1.00 78.81 72 GLN A O 1
ATOM 594 N N . GLU A 1 73 ? -7.332 -0.633 16.885 1.00 71.06 73 GLU A N 1
ATOM 595 C CA . GLU A 1 73 ? -7.588 -0.613 18.332 1.00 71.06 73 GLU A CA 1
ATOM 596 C C . GLU A 1 73 ? -9.020 -1.042 18.713 1.00 71.06 73 GLU A C 1
ATOM 598 O O . GLU A 1 73 ? -9.362 -1.050 19.897 1.00 71.06 73 GLU A O 1
ATOM 603 N N . LYS A 1 74 ? -9.862 -1.380 17.730 1.00 57.38 74 LYS A N 1
ATOM 604 C CA . LYS A 1 74 ? -11.228 -1.886 17.925 1.00 57.38 74 LYS A CA 1
ATOM 605 C C . LYS A 1 74 ? -11.292 -3.400 17.808 1.00 57.38 74 LYS A C 1
ATOM 607 O O . LYS A 1 74 ? -12.083 -3.982 18.582 1.00 57.38 74 LYS A O 1
#

InterPro domains:
  IPR003615 HNH nuclease [PF13392] (26-68)
  IPR044925 His-Me finger superfamily [SSF54060] (5-71)